Protein AF-A0A6N8FRX2-F1 (afdb_monomer_lite)

pLDDT: mean 92.18, std 6.71, range [65.81, 98.31]

Secondary structure (DSSP, 8-state):
----HHHHHHHHHHHHHHHHHHS-TTSEEEEEEEE-TT---SS-SEEEEEEETTT--EEEEEEETTTTEEEETTTS---

Structure (mmCIF, N/CA/C/O backbone):
data_AF-A0A6N8FRX2-F1
#
_entry.id   AF-A0A6N8FRX2-F1
#
loop_
_atom_site.group_PDB
_atom_site.id
_atom_site.type_symbol
_atom_site.label_atom_id
_atom_site.label_alt_id
_atom_site.label_comp_id
_atom_site.label_asym_id
_atom_site.label_entity_id
_atom_site.label_seq_id
_atom_site.pdbx_PDB_ins_code
_atom_site.Cartn_x
_atom_site.Cartn_y
_atom_site.Cartn_z
_atom_site.occupancy
_atom_site.B_iso_or_equiv
_atom_site.auth_seq_id
_atom_site.auth_comp_id
_atom_site.auth_asym_id
_atom_site.auth_atom_id
_atom_site.pdbx_PDB_model_num
ATOM 1 N N . MET A 1 1 ? 7.098 -12.894 -14.712 1.00 65.81 1 MET A N 1
ATOM 2 C CA . MET A 1 1 ? 8.261 -13.275 -13.874 1.00 65.81 1 MET A CA 1
ATOM 3 C C . MET A 1 1 ? 7.742 -13.835 -12.550 1.00 65.81 1 MET A C 1
ATOM 5 O O . MET A 1 1 ? 6.531 -13.867 -12.374 1.00 65.81 1 MET A O 1
ATOM 9 N N . THR A 1 2 ? 8.609 -14.332 -11.668 1.00 76.75 2 THR A N 1
ATOM 10 C CA . THR A 1 2 ? 8.237 -14.739 -10.297 1.00 76.75 2 THR A CA 1
ATOM 11 C C . THR A 1 2 ? 8.406 -13.535 -9.365 1.00 76.75 2 THR A C 1
ATOM 13 O O . THR A 1 2 ? 9.382 -12.803 -9.567 1.00 76.75 2 THR A O 1
ATOM 16 N N . PRO A 1 3 ? 7.515 -13.317 -8.377 1.00 77.88 3 PRO A N 1
ATOM 17 C CA . PRO A 1 3 ? 7.693 -12.255 -7.394 1.00 77.88 3 PRO A CA 1
ATOM 18 C C . PRO A 1 3 ? 9.031 -12.395 -6.663 1.00 77.88 3 PRO A C 1
ATOM 20 O O . PRO A 1 3 ? 9.515 -13.504 -6.402 1.00 77.88 3 PRO A O 1
ATOM 23 N N . LYS A 1 4 ? 9.657 -11.255 -6.376 1.00 88.75 4 LYS A N 1
ATOM 24 C CA . LYS A 1 4 ? 10.932 -11.184 -5.664 1.00 88.75 4 LYS A CA 1
ATOM 25 C C . LYS A 1 4 ? 10.674 -10.738 -4.231 1.00 88.75 4 LYS A C 1
ATOM 27 O O . LYS A 1 4 ? 10.255 -9.609 -4.020 1.00 88.75 4 LYS A O 1
ATOM 32 N N . LYS A 1 5 ? 11.052 -11.571 -3.256 1.00 91.56 5 LYS A N 1
ATOM 33 C CA . LYS A 1 5 ? 10.929 -11.265 -1.818 1.00 91.56 5 LYS A CA 1
ATOM 34 C C . LYS A 1 5 ? 11.500 -9.894 -1.432 1.00 91.56 5 LYS A C 1
ATOM 36 O O . LYS A 1 5 ? 10.922 -9.203 -0.613 1.00 91.56 5 LYS A O 1
ATOM 41 N N . ALA A 1 6 ? 12.613 -9.492 -2.048 1.00 94.12 6 ALA A N 1
ATOM 42 C CA . ALA A 1 6 ? 13.226 -8.189 -1.791 1.00 94.12 6 ALA A CA 1
ATOM 43 C C . ALA A 1 6 ? 12.352 -7.003 -2.248 1.00 94.12 6 ALA A C 1
ATOM 45 O O . ALA A 1 6 ? 12.361 -5.965 -1.600 1.00 94.12 6 ALA A O 1
ATOM 46 N N . GLU A 1 7 ? 11.597 -7.148 -3.343 1.00 93.94 7 GLU A N 1
ATOM 47 C CA . GLU A 1 7 ? 10.664 -6.104 -3.794 1.00 93.94 7 GLU A CA 1
ATOM 48 C C . GLU A 1 7 ? 9.397 -6.089 -2.927 1.00 93.94 7 GLU A C 1
ATOM 50 O O . GLU A 1 7 ? 8.874 -5.020 -2.636 1.00 93.94 7 GLU A O 1
ATOM 55 N N . GLU A 1 8 ? 8.942 -7.257 -2.455 1.00 95.06 8 GLU A N 1
ATOM 56 C CA . GLU A 1 8 ? 7.843 -7.350 -1.483 1.00 95.06 8 GLU A CA 1
ATOM 57 C C . GLU A 1 8 ? 8.202 -6.665 -0.155 1.00 95.06 8 GLU A C 1
ATOM 59 O O . GLU A 1 8 ? 7.426 -5.869 0.360 1.00 95.06 8 GLU A O 1
ATOM 64 N N . GLU A 1 9 ? 9.396 -6.920 0.387 1.00 96.31 9 GLU A N 1
ATOM 65 C CA . GLU A 1 9 ? 9.869 -6.264 1.615 1.00 96.31 9 GLU A CA 1
ATOM 66 C C . GLU A 1 9 ? 9.994 -4.746 1.428 1.00 96.31 9 GLU A C 1
ATOM 68 O O . GLU A 1 9 ? 9.536 -3.981 2.274 1.00 96.31 9 GLU A O 1
ATOM 73 N N . LYS A 1 10 ? 10.536 -4.308 0.286 1.00 96.50 10 LYS A N 1
ATOM 74 C CA . LYS A 1 10 ? 10.658 -2.888 -0.055 1.00 96.50 10 LYS A CA 1
ATOM 75 C C . LYS A 1 10 ? 9.299 -2.190 -0.159 1.00 96.50 10 LYS A C 1
ATOM 77 O O . LYS A 1 10 ? 9.155 -1.091 0.366 1.00 96.50 10 LYS A O 1
ATOM 82 N N . VAL A 1 11 ? 8.311 -2.786 -0.836 1.00 97.31 11 VAL A N 1
ATOM 83 C CA . VAL A 1 11 ? 6.993 -2.142 -0.982 1.00 97.31 11 VAL A CA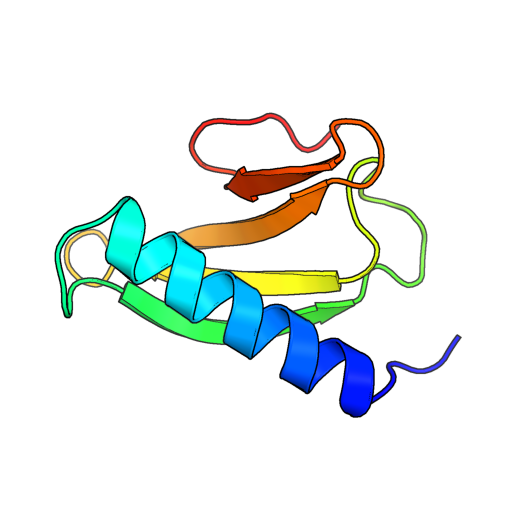 1
ATOM 84 C C . VAL A 1 11 ? 6.245 -2.078 0.349 1.00 97.31 11 VAL A C 1
ATOM 86 O O . VAL A 1 11 ? 5.514 -1.119 0.577 1.00 97.31 11 VAL A O 1
ATOM 89 N N . ILE A 1 12 ? 6.454 -3.052 1.243 1.00 98.00 12 ILE A N 1
ATOM 90 C CA . ILE A 1 12 ? 5.908 -3.011 2.605 1.00 98.00 12 ILE A CA 1
ATOM 91 C C . ILE A 1 12 ? 6.517 -1.836 3.376 1.00 98.00 12 ILE A C 1
ATOM 93 O O . ILE A 1 12 ? 5.761 -1.002 3.857 1.00 98.00 12 ILE A O 1
ATOM 97 N N . GLU A 1 13 ? 7.849 -1.715 3.424 1.00 97.88 13 GLU A N 1
ATOM 98 C CA . GLU A 1 13 ? 8.538 -0.617 4.129 1.00 97.88 13 GLU A CA 1
ATOM 99 C C . GLU A 1 13 ? 8.088 0.761 3.610 1.00 97.88 13 GLU A C 1
ATOM 101 O O . GLU A 1 13 ? 7.715 1.643 4.381 1.00 97.88 13 GLU A O 1
ATOM 106 N N . GLN A 1 14 ? 8.021 0.928 2.286 1.00 97.81 14 GLN A N 1
ATOM 107 C CA . GLN A 1 14 ? 7.543 2.168 1.669 1.00 97.81 14 GLN A CA 1
ATOM 108 C C . GLN A 1 14 ? 6.075 2.473 1.999 1.00 97.81 14 GLN A C 1
ATOM 110 O O . GLN A 1 14 ? 5.702 3.634 2.178 1.00 97.81 14 GLN A O 1
ATOM 115 N N . ALA A 1 15 ? 5.223 1.447 2.048 1.00 97.88 15 ALA A N 1
ATOM 116 C CA . ALA A 1 15 ? 3.819 1.614 2.391 1.00 97.88 15 ALA A CA 1
ATOM 117 C C . ALA A 1 15 ? 3.628 1.954 3.874 1.00 97.88 15 ALA A C 1
ATOM 119 O O . ALA A 1 15 ? 2.776 2.783 4.181 1.00 97.88 15 ALA A O 1
ATOM 120 N N . GLU A 1 16 ? 4.422 1.377 4.779 1.00 97.00 16 GLU A N 1
ATOM 121 C CA . GLU A 1 16 ? 4.417 1.734 6.203 1.00 97.00 16 GLU A CA 1
ATOM 122 C C . GLU A 1 16 ? 4.737 3.223 6.388 1.00 97.00 16 GLU A C 1
ATOM 124 O O . GLU A 1 16 ? 3.924 3.953 6.959 1.00 97.00 16 GLU A O 1
ATOM 129 N N . GLU A 1 17 ? 5.843 3.705 5.807 1.00 96.81 17 GLU A N 1
ATOM 130 C CA . GLU A 1 17 ? 6.222 5.126 5.865 1.00 96.81 17 GLU A CA 1
ATOM 131 C C . GLU A 1 17 ? 5.133 6.044 5.281 1.00 96.81 17 GLU A C 1
ATOM 133 O O . GLU A 1 17 ? 4.813 7.097 5.843 1.00 96.81 17 GLU A O 1
ATOM 138 N N . TYR A 1 18 ? 4.529 5.647 4.156 1.00 97.12 18 TYR A N 1
ATOM 139 C CA . TYR A 1 18 ? 3.451 6.411 3.530 1.00 97.12 18 TYR A CA 1
ATOM 140 C C . TYR A 1 18 ? 2.208 6.495 4.422 1.00 97.12 18 TYR A C 1
ATOM 142 O O . TYR A 1 18 ? 1.621 7.572 4.564 1.00 97.12 18 TYR A O 1
ATOM 150 N N . LEU A 1 19 ? 1.803 5.377 5.028 1.00 96.19 19 LEU A N 1
ATOM 151 C CA . LEU A 1 19 ? 0.624 5.316 5.887 1.00 96.19 19 LEU A CA 1
ATOM 152 C C . LEU A 1 19 ? 0.812 6.154 7.154 1.00 96.19 19 LEU A C 1
ATOM 154 O O . LEU A 1 19 ? -0.085 6.918 7.504 1.00 96.19 19 LEU A O 1
ATOM 158 N N . GLU A 1 20 ? 1.984 6.083 7.789 1.00 94.56 20 GLU A N 1
ATOM 159 C CA . GLU A 1 20 ? 2.313 6.892 8.970 1.00 94.56 20 GLU A CA 1
ATOM 160 C C . GLU A 1 20 ? 2.270 8.403 8.691 1.00 94.56 20 GLU A C 1
ATOM 162 O O . GLU A 1 20 ? 1.902 9.189 9.566 1.00 94.56 20 GLU A O 1
ATOM 167 N N . GLY A 1 21 ? 2.635 8.820 7.474 1.00 94.88 21 GLY A N 1
ATOM 168 C CA . GLY A 1 21 ? 2.645 10.228 7.075 1.00 94.88 21 GLY A CA 1
ATOM 169 C C . GLY A 1 21 ? 1.291 10.789 6.628 1.00 94.88 21 GLY A C 1
ATOM 170 O O . GLY A 1 21 ? 1.081 11.999 6.725 1.00 94.88 21 GLY A O 1
ATOM 171 N N . ASN A 1 22 ? 0.385 9.944 6.126 1.00 93.81 22 ASN A N 1
ATOM 172 C CA . ASN A 1 22 ? -0.848 10.390 5.459 1.00 93.81 22 ASN A CA 1
ATOM 173 C C . ASN A 1 22 ? -2.135 10.013 6.199 1.00 93.81 22 ASN A C 1
ATOM 175 O O . ASN A 1 22 ? -3.184 10.595 5.921 1.00 93.81 22 ASN A O 1
ATOM 179 N N . TYR A 1 23 ? -2.071 9.069 7.136 1.00 90.75 23 TYR A N 1
ATOM 180 C CA . TYR A 1 23 ? -3.250 8.510 7.781 1.00 90.75 23 TYR A CA 1
ATOM 181 C C . TYR A 1 23 ? -3.107 8.421 9.307 1.00 90.75 23 TYR A C 1
ATOM 183 O O . TYR A 1 23 ? -2.018 8.520 9.868 1.00 90.75 23 TYR A O 1
ATOM 191 N N . GLU A 1 24 ? -4.231 8.257 10.011 1.00 90.50 24 GLU A N 1
ATOM 192 C CA . GLU A 1 24 ? -4.215 8.100 11.468 1.00 90.50 24 GLU A CA 1
ATOM 193 C C . GLU A 1 24 ? -3.566 6.767 11.880 1.00 90.50 24 GLU A C 1
ATOM 195 O O . GLU A 1 24 ? -3.880 5.694 11.355 1.00 90.50 24 GLU A O 1
ATOM 200 N N . ILE A 1 25 ? -2.673 6.837 12.870 1.00 85.94 25 ILE A N 1
ATOM 201 C CA . ILE A 1 25 ? -1.905 5.689 13.367 1.00 85.94 25 ILE A CA 1
ATOM 202 C C . ILE A 1 25 ? -2.853 4.606 13.912 1.00 85.94 25 ILE A C 1
ATOM 204 O O . ILE A 1 25 ? -3.813 4.905 14.623 1.00 85.94 25 ILE A O 1
ATOM 208 N N . ASN A 1 26 ? -2.533 3.334 13.643 1.00 85.56 26 ASN A N 1
ATOM 209 C CA . ASN A 1 26 ? -3.292 2.141 14.055 1.00 85.56 26 ASN A CA 1
ATOM 210 C C . ASN A 1 26 ? -4.695 2.000 13.437 1.00 85.56 26 ASN A C 1
ATOM 212 O O . ASN A 1 26 ? -5.513 1.246 13.963 1.00 85.56 26 ASN A O 1
ATOM 216 N N . GLN A 1 27 ? -4.992 2.695 12.338 1.00 92.06 27 GLN A N 1
ATOM 217 C CA . GLN A 1 27 ? -6.247 2.508 11.595 1.00 92.06 27 GLN A CA 1
ATOM 218 C C . GLN A 1 27 ? -6.094 1.658 10.335 1.00 92.06 27 GLN A C 1
ATOM 220 O O . GLN A 1 27 ? -7.064 1.471 9.609 1.00 92.06 27 GLN A O 1
ATOM 225 N N . TYR A 1 28 ? -4.902 1.126 10.074 1.00 94.44 28 TYR A N 1
ATOM 226 C CA . TYR A 1 28 ? -4.601 0.408 8.843 1.00 94.44 28 TYR A CA 1
ATOM 227 C C . TYR A 1 28 ? -3.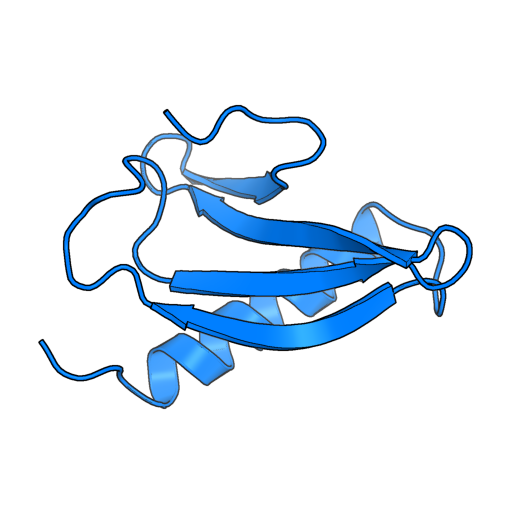777 -0.840 9.135 1.00 94.44 28 TYR A C 1
ATOM 229 O O . TYR A 1 28 ? -2.961 -0.848 10.056 1.00 94.44 28 TYR A O 1
ATOM 237 N N . GLU A 1 29 ? -3.976 -1.876 8.327 1.00 96.00 29 GLU A N 1
ATOM 238 C CA . GLU A 1 29 ? -3.113 -3.055 8.283 1.00 96.00 29 GLU A CA 1
ATOM 239 C C . GLU A 1 29 ? -2.655 -3.318 6.846 1.00 96.00 29 GLU A C 1
ATOM 241 O O . GLU A 1 29 ? -3.468 -3.324 5.918 1.00 96.00 29 GLU A O 1
ATOM 246 N N . ILE A 1 30 ? -1.354 -3.553 6.660 1.00 97.75 30 ILE A N 1
ATOM 247 C CA . ILE A 1 30 ? -0.829 -4.161 5.435 1.00 97.75 30 ILE A CA 1
ATOM 248 C C . ILE A 1 30 ? -0.972 -5.671 5.608 1.00 97.75 30 ILE A C 1
ATOM 250 O O . ILE A 1 30 ? -0.384 -6.246 6.524 1.00 97.75 30 ILE A O 1
ATOM 254 N N . TYR A 1 31 ? -1.769 -6.316 4.757 1.00 97.44 31 TYR A N 1
ATOM 255 C CA . TYR A 1 31 ? -2.105 -7.734 4.932 1.00 97.44 31 TYR A CA 1
ATOM 256 C C . TYR A 1 31 ? -1.542 -8.653 3.843 1.00 97.44 31 TYR A C 1
ATOM 258 O O . TYR A 1 31 ? -1.536 -9.870 4.027 1.00 97.44 31 TYR A O 1
ATOM 266 N N . ASP A 1 32 ? -1.107 -8.102 2.706 1.00 97.75 32 ASP A N 1
ATOM 267 C CA . ASP A 1 32 ? -0.595 -8.856 1.557 1.00 97.75 32 ASP A CA 1
ATOM 268 C C . ASP A 1 32 ? 0.130 -7.915 0.571 1.00 97.75 32 ASP A C 1
ATOM 270 O O . ASP A 1 32 ? 0.017 -6.690 0.667 1.00 97.75 32 ASP A O 1
ATOM 274 N N . VAL A 1 33 ? 0.845 -8.478 -0.404 1.00 97.38 33 VAL A N 1
ATOM 275 C CA . VAL A 1 33 ? 1.483 -7.738 -1.502 1.00 97.38 33 VAL A CA 1
ATOM 276 C C . VAL A 1 33 ? 0.912 -8.209 -2.836 1.00 97.38 33 VAL A C 1
ATOM 278 O O . VAL A 1 33 ? 0.834 -9.399 -3.132 1.00 97.38 33 VAL A O 1
ATOM 281 N N . LEU A 1 34 ? 0.513 -7.257 -3.671 1.00 95.81 34 LEU A N 1
ATOM 282 C CA . LEU A 1 34 ? 0.114 -7.498 -5.047 1.00 95.81 34 LEU A CA 1
ATOM 283 C C . LEU A 1 34 ? 1.328 -7.340 -5.965 1.00 95.81 34 LEU A C 1
ATOM 285 O O . LEU A 1 34 ? 1.905 -6.259 -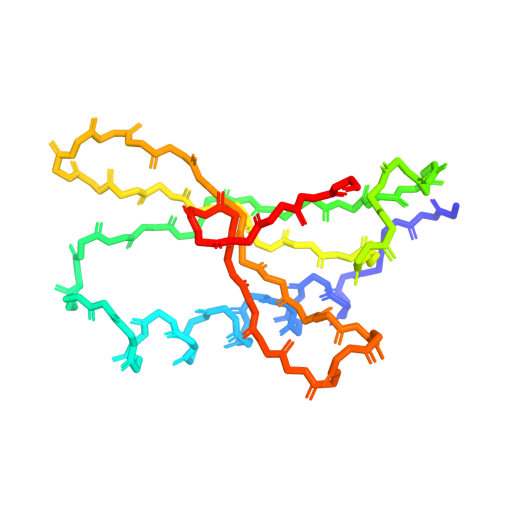6.032 1.00 95.81 34 LEU A O 1
ATOM 289 N N . TYR A 1 35 ? 1.670 -8.396 -6.705 1.00 94.38 35 TYR A N 1
ATOM 290 C CA . TYR A 1 35 ? 2.627 -8.338 -7.810 1.00 94.38 35 TYR A CA 1
ATOM 291 C C . TYR A 1 35 ? 1.887 -8.380 -9.150 1.00 94.38 35 TYR A C 1
ATOM 293 O O . TYR A 1 35 ? 1.253 -9.386 -9.483 1.00 94.38 35 TYR A O 1
ATOM 301 N N . ASP A 1 36 ? 1.987 -7.308 -9.933 1.00 90.81 36 ASP A N 1
ATOM 302 C CA . ASP A 1 36 ? 1.344 -7.201 -11.239 1.00 90.81 36 ASP A CA 1
ATOM 303 C C . ASP A 1 36 ? 2.182 -7.832 -12.354 1.00 90.81 36 ASP A C 1
ATOM 305 O O . ASP A 1 36 ? 2.801 -7.194 -13.204 1.00 90.81 36 ASP A O 1
ATOM 309 N N . ASN A 1 37 ? 2.185 -9.156 -12.367 1.00 85.06 37 ASN A N 1
ATOM 310 C CA . ASN A 1 37 ? 2.937 -9.947 -13.332 1.00 85.06 37 ASN A CA 1
ATOM 311 C C . ASN A 1 37 ? 2.457 -9.814 -14.792 1.00 85.06 37 ASN A C 1
ATOM 313 O O . ASN A 1 37 ? 3.155 -10.299 -15.688 1.00 85.06 37 ASN A O 1
ATOM 317 N N . MET A 1 38 ? 1.268 -9.252 -15.026 1.00 85.75 38 MET A N 1
ATOM 318 C CA . MET A 1 38 ? 0.642 -9.136 -16.348 1.00 85.75 38 MET A CA 1
ATOM 319 C C . MET A 1 38 ? 0.573 -7.690 -16.860 1.00 85.75 38 MET A C 1
ATOM 321 O O . MET A 1 38 ? 0.141 -7.500 -17.996 1.00 85.75 38 MET A O 1
ATOM 325 N N . GLY A 1 39 ? 1.028 -6.702 -16.079 1.00 85.19 39 GLY A N 1
ATOM 326 C CA . GLY A 1 39 ? 0.970 -5.287 -16.457 1.00 85.19 39 GLY A CA 1
ATOM 327 C C . GLY A 1 39 ? -0.465 -4.765 -16.569 1.00 85.19 39 GLY A C 1
ATOM 328 O O . GLY A 1 39 ? -0.772 -3.999 -17.480 1.00 85.19 39 GLY A O 1
ATOM 329 N N . ASN A 1 40 ? -1.365 -5.245 -15.706 1.00 85.31 40 ASN A N 1
ATOM 330 C CA . ASN A 1 40 ? -2.740 -4.758 -15.623 1.00 85.31 40 ASN A CA 1
ATOM 331 C C . ASN A 1 40 ? -2.820 -3.334 -15.054 1.00 85.31 40 ASN A C 1
ATOM 333 O O . ASN A 1 40 ? -3.768 -2.613 -15.359 1.00 85.31 40 ASN A O 1
ATOM 337 N N . TYR A 1 41 ? -1.852 -2.955 -14.223 1.00 84.12 41 TYR A N 1
ATOM 338 C CA . TYR A 1 41 ? -1.748 -1.675 -13.548 1.00 84.12 41 TYR A CA 1
ATOM 339 C C . TYR A 1 41 ? -0.616 -0.883 -14.202 1.00 84.12 41 TYR A C 1
ATOM 341 O O . TYR A 1 41 ? 0.551 -1.253 -14.138 1.00 84.12 41 TYR A O 1
ATOM 349 N N . GLY A 1 42 ? -0.953 0.225 -14.866 1.00 84.50 42 GLY A N 1
ATOM 350 C CA . GLY A 1 42 ? 0.043 1.041 -15.572 1.00 84.50 42 GLY A CA 1
ATOM 351 C C . GLY A 1 42 ? 0.995 1.804 -14.642 1.00 84.50 42 GLY A C 1
ATOM 352 O O . GLY A 1 42 ? 1.998 2.347 -15.105 1.00 84.50 42 GLY A O 1
ATOM 353 N N . ALA A 1 43 ? 0.667 1.871 -13.349 1.00 87.50 43 ALA A N 1
ATOM 354 C CA . ALA A 1 43 ? 1.336 2.722 -12.373 1.00 87.50 43 ALA A CA 1
ATOM 355 C C . ALA A 1 43 ? 2.458 2.022 -11.584 1.00 87.50 43 ALA A C 1
ATOM 357 O O . ALA A 1 43 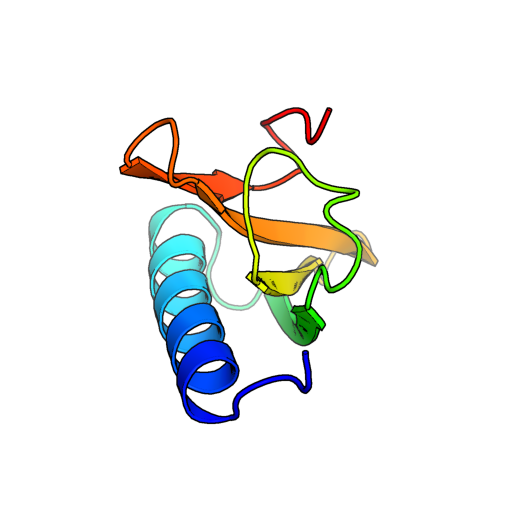? 3.398 2.697 -11.171 1.00 87.50 43 ALA A O 1
ATOM 358 N N . PHE A 1 44 ? 2.384 0.703 -11.361 1.00 92.62 44 PHE A N 1
ATOM 359 C CA . PHE A 1 44 ? 3.304 -0.014 -10.470 1.00 92.62 44 PHE A CA 1
ATOM 360 C C . PHE A 1 44 ? 3.510 -1.479 -10.879 1.00 92.62 44 PHE A C 1
ATOM 362 O O . PHE A 1 44 ? 2.627 -2.098 -11.464 1.00 92.62 44 PHE A O 1
ATOM 369 N N . GLU A 1 45 ? 4.642 -2.071 -10.480 1.00 93.00 45 GLU A N 1
ATOM 370 C CA . GLU A 1 45 ? 4.845 -3.530 -10.534 1.00 93.00 45 GLU A CA 1
ATOM 371 C C . GLU A 1 45 ? 4.440 -4.233 -9.228 1.00 93.00 45 GLU A C 1
ATOM 373 O O . GLU A 1 45 ? 3.927 -5.352 -9.257 1.00 93.00 45 GLU A O 1
ATOM 378 N N . TYR A 1 46 ? 4.658 -3.584 -8.080 1.00 96.06 46 TYR A N 1
ATOM 379 C CA . TYR A 1 46 ? 4.286 -4.085 -6.755 1.00 96.06 46 TYR A CA 1
ATOM 380 C C . TYR A 1 46 ? 3.462 -3.042 -5.998 1.00 96.06 46 TYR A C 1
ATOM 382 O O . TYR A 1 46 ? 3.770 -1.852 -6.047 1.00 96.06 46 TYR A O 1
ATOM 390 N N . ALA A 1 47 ? 2.452 -3.500 -5.261 1.00 97.50 47 ALA A N 1
ATOM 391 C CA . ALA A 1 47 ? 1.667 -2.673 -4.352 1.00 97.50 47 ALA A CA 1
ATOM 392 C C . ALA A 1 47 ? 1.410 -3.406 -3.035 1.00 97.50 47 ALA A C 1
ATOM 394 O O . ALA A 1 47 ? 1.103 -4.600 -3.028 1.00 97.50 47 ALA A O 1
ATOM 395 N N . ALA A 1 48 ? 1.467 -2.685 -1.922 1.00 98.31 48 ALA A N 1
ATOM 396 C CA . ALA A 1 48 ? 0.967 -3.178 -0.650 1.00 98.31 48 ALA A CA 1
ATOM 397 C C . ALA A 1 48 ? -0.565 -3.160 -0.671 1.00 98.31 48 ALA A C 1
ATOM 399 O O . ALA A 1 48 ? -1.186 -2.164 -1.052 1.00 98.31 48 ALA A O 1
ATOM 400 N N . LYS A 1 49 ? -1.184 -4.262 -0.248 1.00 98.31 49 LYS A N 1
ATOM 401 C CA . LYS A 1 49 ? -2.620 -4.307 0.015 1.00 98.31 49 LYS A CA 1
ATOM 402 C C . LYS A 1 49 ? -2.876 -3.878 1.446 1.00 98.31 49 LYS A C 1
ATOM 404 O O . LYS A 1 49 ? -2.378 -4.499 2.388 1.00 98.31 49 LYS A O 1
ATOM 409 N N . VAL A 1 50 ? -3.687 -2.842 1.582 1.00 98.06 50 VAL A N 1
ATOM 410 C CA . VAL A 1 50 ? -3.984 -2.200 2.855 1.00 98.06 50 VAL A CA 1
ATOM 411 C C . VAL A 1 50 ? -5.473 -2.297 3.135 1.00 98.06 50 VAL A C 1
ATOM 413 O O . VAL A 1 50 ? -6.291 -2.130 2.229 1.00 98.06 50 VAL A O 1
ATOM 416 N N . ARG A 1 51 ? -5.826 -2.556 4.392 1.00 97.19 51 ARG A N 1
ATOM 417 C CA . ARG A 1 51 ? -7.196 -2.466 4.896 1.00 97.19 51 ARG A CA 1
ATOM 418 C C . ARG A 1 51 ? -7.295 -1.359 5.930 1.00 97.19 51 ARG A C 1
ATOM 420 O O . ARG A 1 51 ? -6.548 -1.366 6.902 1.00 97.19 51 ARG A O 1
ATOM 427 N N . GLU A 1 52 ? -8.244 -0.448 5.745 1.00 94.81 52 GLU A N 1
ATOM 428 C CA . GLU A 1 52 ? -8.647 0.498 6.785 1.00 94.81 52 GLU A CA 1
ATOM 429 C C . GLU A 1 52 ? -9.585 -0.203 7.778 1.00 94.81 52 GLU A C 1
ATOM 431 O O . GLU A 1 52 ? -10.592 -0.801 7.392 1.00 94.81 52 GLU A O 1
ATOM 436 N N . LEU A 1 53 ? -9.239 -0.173 9.061 1.00 94.12 53 LEU A N 1
ATOM 437 C CA . LEU A 1 53 ? -9.826 -1.027 10.091 1.00 94.12 53 LEU A CA 1
ATOM 438 C C . LEU A 1 53 ? -11.214 -0.562 10.550 1.00 94.12 53 LEU A C 1
ATOM 440 O O . LEU A 1 53 ? -12.012 -1.402 10.969 1.00 94.12 53 LEU A O 1
ATOM 444 N N . ASN A 1 54 ? -11.539 0.734 10.473 1.00 91.62 54 ASN A N 1
ATOM 445 C CA . ASN A 1 54 ? -12.844 1.232 10.922 1.00 91.62 54 ASN A CA 1
ATOM 446 C C . ASN A 1 54 ? -13.961 0.941 9.910 1.00 91.62 54 ASN A C 1
ATOM 448 O O . ASN A 1 54 ? -15.075 0.583 10.294 1.00 91.62 54 ASN A O 1
ATOM 452 N N . SER A 1 55 ? -13.681 1.119 8.620 1.00 91.62 55 SER A N 1
ATOM 453 C CA . SER A 1 55 ? -14.625 0.943 7.512 1.00 91.62 55 SER A CA 1
ATOM 454 C C . SER A 1 55 ? -14.520 -0.427 6.842 1.00 91.62 55 SER A C 1
ATOM 456 O O . SER A 1 55 ? -15.457 -0.834 6.154 1.00 91.62 55 SER A O 1
ATOM 458 N N . GLY A 1 56 ? -13.403 -1.139 7.024 1.00 93.81 56 GLY A N 1
ATOM 459 C CA . GLY A 1 56 ? -13.101 -2.391 6.328 1.00 93.81 56 GLY A CA 1
ATOM 460 C C . GLY A 1 56 ? -12.775 -2.202 4.843 1.00 93.81 56 GLY A C 1
ATOM 461 O O . GLY A 1 56 ? -12.848 -3.165 4.080 1.00 93.81 56 GLY A O 1
ATOM 462 N N . LYS A 1 57 ? -12.482 -0.970 4.408 1.00 94.56 57 LYS A N 1
ATOM 463 C CA . LYS A 1 57 ? -12.178 -0.658 3.010 1.00 94.56 57 LYS A CA 1
ATOM 464 C C . LYS A 1 57 ? -10.761 -1.107 2.658 1.00 94.56 57 LYS A C 1
ATOM 466 O O . LYS A 1 57 ? -9.806 -0.723 3.328 1.00 94.56 57 LYS A O 1
ATOM 471 N N . ASP A 1 58 ? -10.645 -1.846 1.559 1.00 96.88 58 ASP A N 1
ATOM 472 C CA . ASP A 1 58 ? -9.362 -2.263 0.999 1.00 96.88 58 ASP A CA 1
ATOM 473 C C . ASP A 1 58 ? -8.899 -1.285 -0.087 1.00 96.88 58 ASP A C 1
ATOM 475 O O . ASP A 1 58 ? -9.701 -0.806 -0.896 1.00 96.88 58 ASP A O 1
ATOM 479 N N . PHE A 1 59 ? -7.600 -1.006 -0.114 1.00 96.94 59 PHE A N 1
ATOM 480 C CA . PHE A 1 59 ? -6.950 -0.183 -1.130 1.00 96.94 59 PHE A CA 1
ATOM 481 C C . PHE A 1 59 ? -5.493 -0.602 -1.331 1.00 96.94 59 PHE A C 1
ATOM 483 O O . PHE A 1 59 ? -4.960 -1.443 -0.604 1.00 96.94 59 PHE A O 1
ATOM 490 N N . LEU A 1 60 ? -4.870 -0.044 -2.364 1.00 97.69 60 LEU A N 1
ATOM 491 C CA . LEU A 1 60 ? -3.478 -0.297 -2.708 1.00 97.69 60 LEU A CA 1
ATOM 492 C C . LEU A 1 60 ? -2.631 0.922 -2.374 1.00 97.69 60 LEU A C 1
ATOM 494 O O . LEU A 1 60 ? -3.063 2.042 -2.634 1.00 97.69 60 LEU A O 1
ATOM 498 N N . VAL A 1 61 ? -1.428 0.683 -1.861 1.00 98.06 61 VAL A N 1
ATOM 499 C CA . VAL A 1 61 ? -0.369 1.687 -1.708 1.00 98.06 61 VAL A CA 1
ATOM 500 C C . VAL A 1 61 ? 0.828 1.236 -2.530 1.00 98.06 61 VAL A C 1
ATOM 502 O O . VAL A 1 61 ? 1.245 0.080 -2.440 1.00 98.06 61 VAL A O 1
ATOM 505 N N . TYR A 1 62 ? 1.361 2.122 -3.363 1.00 97.31 62 TYR A N 1
ATOM 506 C CA . TYR A 1 62 ? 2.390 1.771 -4.336 1.00 97.31 62 TYR A CA 1
ATOM 507 C C . TYR A 1 62 ? 3.304 2.951 -4.650 1.00 97.31 62 TYR A C 1
ATOM 509 O O . TYR A 1 62 ? 2.925 4.112 -4.506 1.00 97.31 62 TYR A O 1
ATOM 517 N N . TYR A 1 63 ? 4.511 2.639 -5.119 1.00 96.19 63 TYR A N 1
ATOM 518 C CA . TYR A 1 63 ? 5.382 3.627 -5.742 1.00 96.19 63 TYR A CA 1
ATOM 519 C C . TYR A 1 63 ? 5.026 3.742 -7.223 1.00 96.19 63 TYR A C 1
ATOM 521 O O . TYR A 1 63 ? 5.168 2.776 -7.973 1.00 96.19 63 TYR A O 1
ATOM 529 N N . ASN A 1 64 ? 4.559 4.915 -7.641 1.00 94.38 64 ASN A N 1
ATOM 530 C CA . ASN A 1 64 ? 4.258 5.190 -9.036 1.00 94.38 64 ASN A CA 1
ATOM 531 C C . ASN A 1 64 ? 5.530 5.645 -9.763 1.00 94.38 64 ASN A C 1
ATOM 533 O O . ASN A 1 64 ? 6.038 6.743 -9.528 1.00 94.38 64 ASN A O 1
ATOM 537 N N . GLU A 1 65 ? 6.044 4.815 -10.672 1.00 88.50 65 GLU A N 1
ATOM 538 C CA . GLU A 1 65 ? 7.275 5.122 -11.418 1.00 88.50 65 GLU A CA 1
ATOM 539 C C . GLU A 1 65 ? 7.100 6.277 -12.419 1.00 88.50 65 GLU A C 1
ATOM 541 O O . GLU A 1 65 ? 8.071 6.945 -12.782 1.00 88.50 65 GLU A O 1
ATOM 546 N N . GLN A 1 66 ? 5.868 6.554 -12.856 1.00 90.19 66 GLN A N 1
ATOM 547 C CA . GLN A 1 66 ? 5.583 7.638 -13.797 1.00 90.19 66 GLN A CA 1
ATOM 548 C C . GLN A 1 66 ? 5.659 9.007 -13.116 1.00 90.19 66 GLN A C 1
ATOM 550 O O . GLN A 1 66 ? 6.186 9.966 -13.685 1.00 90.19 66 GLN A O 1
ATOM 555 N N . THR A 1 67 ? 5.140 9.101 -11.891 1.00 92.88 67 THR A N 1
ATOM 556 C CA . THR A 1 67 ? 5.107 10.337 -11.093 1.00 92.88 67 THR A CA 1
ATOM 557 C C . THR A 1 67 ? 6.273 10.429 -10.102 1.00 92.88 67 THR A C 1
ATOM 559 O O . THR A 1 67 ? 6.543 11.509 -9.580 1.00 92.88 67 THR A O 1
ATOM 562 N N . ASN A 1 68 ? 7.024 9.338 -9.914 1.00 93.38 68 ASN A N 1
ATOM 563 C CA . ASN A 1 68 ? 8.138 9.189 -8.972 1.00 93.38 68 ASN A CA 1
ATOM 564 C C . ASN A 1 68 ? 7.757 9.454 -7.503 1.00 93.38 68 ASN A C 1
ATOM 566 O O . ASN A 1 68 ? 8.557 10.005 -6.742 1.00 93.38 68 ASN A O 1
ATOM 570 N N . GLN A 1 69 ? 6.555 9.052 -7.087 1.00 95.50 69 GLN A N 1
ATOM 571 C CA . GLN A 1 69 ? 6.039 9.269 -5.730 1.00 95.50 69 GLN A CA 1
ATOM 572 C C . GLN A 1 69 ? 5.195 8.090 -5.233 1.00 95.50 69 GLN A C 1
ATOM 574 O O . GLN A 1 69 ? 4.739 7.259 -6.016 1.00 95.50 69 GLN A O 1
ATOM 579 N N . MET A 1 70 ? 4.987 8.036 -3.915 1.00 97.00 70 MET A N 1
ATOM 580 C CA . MET A 1 70 ? 4.034 7.115 -3.298 1.00 97.00 70 MET A CA 1
ATOM 581 C C . MET A 1 70 ? 2.603 7.612 -3.509 1.00 97.00 70 MET A C 1
ATOM 583 O O . MET A 1 70 ? 2.311 8.790 -3.293 1.00 97.00 70 MET A O 1
ATOM 587 N N . GLU A 1 71 ? 1.720 6.704 -3.902 1.00 96.88 71 GLU A N 1
ATOM 588 C CA . GLU A 1 71 ? 0.307 6.964 -4.159 1.00 96.88 71 GLU A CA 1
ATOM 589 C C . GLU A 1 71 ? -0.560 5.862 -3.546 1.00 96.88 71 GLU A C 1
ATOM 591 O O . GLU A 1 71 ? -0.082 4.773 -3.209 1.00 96.88 71 GLU A O 1
ATOM 596 N N . ASP A 1 72 ? -1.852 6.154 -3.420 1.00 96.31 72 ASP A N 1
ATOM 597 C CA . ASP A 1 72 ? -2.856 5.194 -2.994 1.00 96.31 72 ASP A CA 1
ATOM 598 C C . ASP A 1 72 ? -4.066 5.174 -3.934 1.00 96.31 72 ASP A C 1
ATOM 600 O O . ASP A 1 72 ? -4.434 6.180 -4.547 1.00 96.31 72 ASP A O 1
ATOM 604 N N . SER A 1 73 ? -4.729 4.022 -4.010 1.00 95.25 73 SER A N 1
ATOM 605 C CA . SER A 1 73 ? -5.892 3.834 -4.880 1.00 95.25 73 SER A CA 1
ATOM 606 C C . SER A 1 73 ? -7.208 4.382 -4.306 1.00 95.25 73 SER A C 1
ATOM 60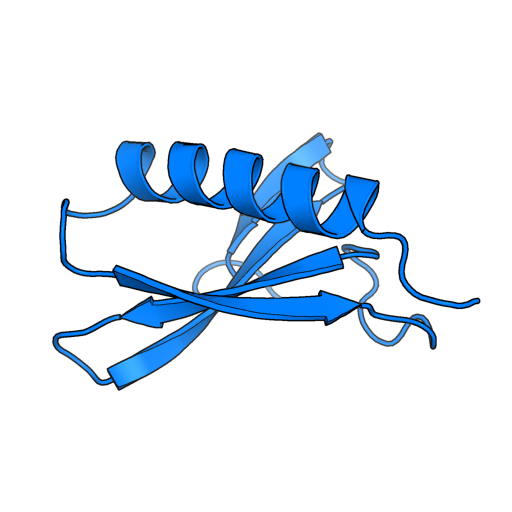8 O O . SER A 1 73 ? -8.278 4.084 -4.840 1.00 95.25 73 SER A O 1
ATOM 610 N N . LEU A 1 74 ? -7.187 5.095 -3.174 1.00 91.50 74 LEU A N 1
ATOM 611 C CA . LEU A 1 74 ? -8.347 5.853 -2.692 1.00 91.50 74 LEU A CA 1
ATOM 612 C C . LEU A 1 74 ? -8.426 7.207 -3.397 1.00 91.50 74 LEU A C 1
ATOM 614 O O . LEU A 1 74 ? -9.533 7.697 -3.625 1.00 91.50 74 LEU A O 1
ATOM 618 N N . ASN A 1 75 ? -7.266 7.784 -3.720 1.00 87.69 75 ASN A N 1
ATOM 619 C CA . ASN A 1 75 ? -7.128 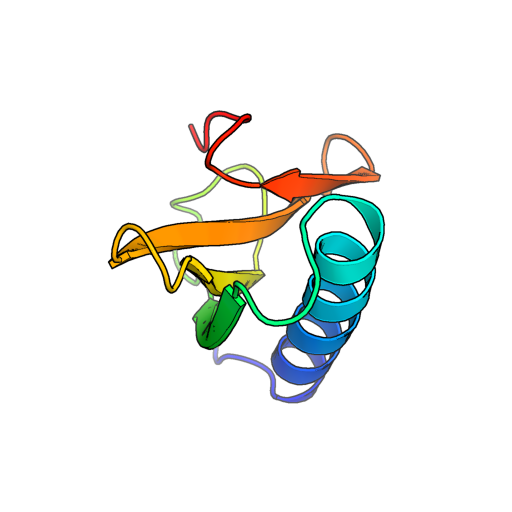9.130 -4.266 1.00 87.69 75 ASN A CA 1
ATOM 620 C C . ASN A 1 75 ? -6.645 9.165 -5.727 1.00 87.69 75 ASN A C 1
ATOM 622 O O . ASN A 1 75 ? -6.846 10.183 -6.391 1.00 87.69 75 ASN A O 1
ATOM 626 N N . TYR A 1 76 ? -6.041 8.084 -6.231 1.00 84.88 76 TYR A N 1
ATOM 627 C CA . TYR A 1 76 ? -5.514 7.993 -7.596 1.00 84.88 76 TYR A CA 1
ATOM 628 C C . TYR A 1 76 ? -6.114 6.815 -8.373 1.00 84.88 76 TYR A C 1
ATOM 630 O O . TYR A 1 76 ? -6.336 5.731 -7.828 1.00 84.88 76 TYR A O 1
ATOM 638 N N . ASP A 1 77 ? -6.374 7.042 -9.664 1.00 78.25 77 ASP A N 1
ATOM 639 C CA . ASP A 1 77 ? -6.854 6.007 -10.578 1.00 78.25 77 ASP A CA 1
ATOM 640 C C . ASP A 1 77 ? -5.715 5.070 -10.993 1.00 78.25 77 ASP A C 1
ATOM 642 O O . ASP A 1 77 ? -4.579 5.480 -11.226 1.00 78.25 77 ASP A O 1
ATOM 646 N N . LEU A 1 78 ? -6.051 3.787 -11.110 1.00 76.81 78 LEU A N 1
ATOM 647 C CA . LEU A 1 78 ? -5.110 2.716 -11.433 1.00 76.81 78 LEU A CA 1
ATOM 648 C C . LEU A 1 78 ? -4.985 2.424 -12.946 1.00 76.81 78 LEU A C 1
ATOM 650 O O . LEU A 1 78 ? -4.186 1.562 -13.324 1.00 76.81 78 LEU A O 1
ATOM 654 N N . TYR A 1 79 ? -5.783 3.105 -13.784 1.00 68.56 79 TYR A N 1
ATOM 655 C CA . TYR A 1 79 ? -5.970 2.841 -15.221 1.00 68.56 79 TYR A CA 1
ATOM 656 C C . TYR A 1 79 ? -5.875 4.102 -16.080 1.00 68.56 79 TYR A C 1
ATOM 658 O O . TYR A 1 79 ? -6.439 5.139 -15.667 1.00 68.56 79 TYR A O 1
#

Organism: NCBI:txid2678566

Radius of gyration: 11.98 Å; chains: 1; bounding box: 28×25×30 Å

Foldseek 3Di:
DDDDPVVQVVQVVQVVVVCVVPHDPPQKDQDDKDAPPPCPFVFARIWTWMAGNPVRDIKTWHQGPVVRGIDIVVPDDRD

Sequence (79 aa):
MTPKKAEEEKVIEQAEEYLEGNYEINQYEIYDVLYDNMGNYGAFEYAAKVRELNSGKDFLVYYNEQTNQMEDSLNYDLY